Protein AF-A0A7C7DWD0-F1 (afdb_monomer_lite)

Secondary structure (DSSP, 8-state):
----HHHHHHHHHTT-S-EEE---TTTPPPHHHHHHHHHHHHTTS-EEE-SSHHHHHHHHHHH--TT--PPP-S-HHHHHHHH---HHHHHHHTSTTTTT--------PPP--PPPPPPPP-

pLDDT: mean 82.31, std 11.05, range [47.09, 96.12]

Foldseek 3Di:
DDDPLLVVLLVVLVPDQAAEFEFFLEPTDDSVVSQVVSCVRNPPRHYHYDHFLLVSVVVVVVVDDDPDDDDDDDDPRSVCRNPPPDPVVNVCSSDPCSVVPDPPDDDDDDDDDDDDDDDDDD

Radius of gyration: 23.22 Å; chains: 1; bounding box: 42×67×56 Å

Structure (mmCIF, N/CA/C/O backbone):
data_AF-A0A7C7DWD0-F1
#
_entry.id   AF-A0A7C7DWD0-F1
#
loop_
_atom_site.group_PDB
_atom_site.id
_atom_site.type_symbol
_atom_site.label_atom_id
_atom_site.label_alt_id
_atom_site.label_comp_id
_atom_site.label_asym_id
_atom_site.label_entity_id
_atom_site.label_seq_id
_atom_site.pdbx_PDB_ins_code
_atom_site.Cartn_x
_atom_site.Cartn_y
_atom_site.Cartn_z
_atom_site.occupancy
_atom_site.B_iso_or_equiv
_atom_site.auth_seq_id
_atom_site.auth_comp_id
_atom_site.auth_asym_id
_atom_site.auth_atom_id
_atom_site.pdbx_PDB_model_num
ATOM 1 N N . GLY A 1 1 ? -5.994 15.196 -11.862 1.00 47.09 1 GLY A N 1
ATOM 2 C CA . GLY A 1 1 ? -7.014 15.554 -10.860 1.00 47.09 1 GLY A CA 1
ATOM 3 C C . GLY A 1 1 ? -6.362 15.665 -9.500 1.00 47.09 1 GLY A C 1
ATOM 4 O O . GLY A 1 1 ? -5.448 14.896 -9.220 1.00 47.09 1 GLY A O 1
ATOM 5 N N . GLN A 1 2 ? -6.784 16.633 -8.691 1.00 49.53 2 GLN A N 1
ATOM 6 C CA . GLN A 1 2 ? -6.284 16.826 -7.330 1.00 49.53 2 GLN A CA 1
ATOM 7 C C . GLN A 1 2 ? -6.712 15.622 -6.474 1.00 49.53 2 GLN A C 1
ATOM 9 O O . GLN A 1 2 ? -7.898 15.301 -6.403 1.00 49.53 2 GLN A O 1
ATOM 14 N N . ARG A 1 3 ? -5.754 14.892 -5.894 1.00 60.66 3 ARG A N 1
ATOM 15 C CA . ARG A 1 3 ? -6.048 13.749 -5.019 1.00 60.66 3 ARG A CA 1
ATOM 16 C C . ARG A 1 3 ? -6.438 14.303 -3.649 1.00 60.66 3 ARG A C 1
ATOM 18 O O . ARG A 1 3 ? -5.576 14.775 -2.922 1.00 60.66 3 ARG A O 1
ATOM 25 N N . ILE A 1 4 ? -7.732 14.297 -3.331 1.00 66.38 4 ILE A N 1
ATOM 26 C CA . ILE A 1 4 ? -8.248 14.771 -2.040 1.00 66.38 4 ILE A CA 1
ATOM 27 C C . ILE A 1 4 ? -8.166 13.611 -1.042 1.00 66.38 4 ILE A C 1
ATOM 29 O O . ILE A 1 4 ? -9.080 12.787 -0.960 1.00 66.38 4 ILE A O 1
ATOM 33 N N . SER A 1 5 ? -7.059 13.539 -0.302 1.00 64.56 5 SER A N 1
ATOM 34 C CA . SER A 1 5 ? -6.785 12.517 0.718 1.00 64.56 5 SER A CA 1
ATOM 35 C C . SER A 1 5 ? -7.916 12.417 1.753 1.00 64.56 5 SER A C 1
ATOM 37 O O . SER A 1 5 ? -8.351 11.320 2.096 1.00 64.56 5 SER A O 1
ATOM 39 N N . THR A 1 6 ? -8.497 13.551 2.154 1.00 65.00 6 THR A N 1
ATOM 40 C CA . THR A 1 6 ? -9.557 13.616 3.177 1.00 65.00 6 THR A CA 1
ATOM 41 C C . THR A 1 6 ? -10.833 12.849 2.833 1.00 65.00 6 THR A C 1
ATOM 43 O O . THR A 1 6 ? -11.448 12.268 3.725 1.00 65.00 6 THR A O 1
ATOM 46 N N . LYS A 1 7 ? -11.235 12.797 1.556 1.00 69.69 7 LYS A N 1
ATOM 47 C CA . LYS A 1 7 ? -12.441 12.060 1.136 1.00 69.69 7 LYS A CA 1
ATOM 48 C C . LYS A 1 7 ? -12.209 10.552 1.080 1.00 69.69 7 LYS A C 1
ATOM 50 O O . LYS A 1 7 ? -13.097 9.792 1.445 1.00 69.69 7 LYS A O 1
ATOM 55 N N . VAL A 1 8 ? -11.028 10.133 0.628 1.00 71.25 8 VAL A N 1
ATOM 56 C CA . VAL A 1 8 ? -10.692 8.712 0.458 1.00 71.25 8 VAL A CA 1
ATOM 57 C C . VAL A 1 8 ? -10.480 8.044 1.813 1.00 71.25 8 VAL A C 1
ATOM 59 O O . VAL A 1 8 ? -11.021 6.970 2.055 1.00 71.25 8 VAL A O 1
ATOM 62 N N . PHE A 1 9 ? -9.737 8.687 2.717 1.00 74.50 9 PHE A N 1
ATOM 63 C CA . PHE A 1 9 ? -9.398 8.080 4.004 1.00 74.50 9 PHE A CA 1
ATOM 64 C C . PHE A 1 9 ? -10.551 8.089 5.006 1.00 74.50 9 PHE A C 1
ATOM 66 O O . PHE A 1 9 ? -10.645 7.163 5.804 1.00 74.50 9 PHE A O 1
ATOM 73 N N . ARG A 1 10 ? -11.475 9.060 4.937 1.00 76.50 10 ARG A N 1
ATOM 74 C CA . ARG A 1 10 ? -12.649 9.077 5.825 1.00 76.50 10 ARG A CA 1
ATOM 75 C C . ARG A 1 10 ? -13.534 7.843 5.634 1.00 76.50 10 ARG A C 1
ATOM 77 O O . ARG A 1 10 ? -13.985 7.284 6.616 1.00 76.50 10 ARG A O 1
ATOM 84 N N . ALA A 1 11 ? -13.727 7.384 4.397 1.00 78.94 11 ALA A N 1
ATOM 85 C CA . ALA A 1 11 ? -14.502 6.169 4.133 1.00 78.94 11 ALA A CA 1
ATOM 86 C C . ALA A 1 11 ? -13.836 4.892 4.685 1.00 78.94 11 ALA A C 1
ATOM 88 O O . ALA A 1 11 ? -14.510 3.894 4.908 1.00 78.94 11 ALA A O 1
ATOM 89 N N . LEU A 1 12 ? -12.514 4.917 4.889 1.00 76.75 12 LEU A N 1
ATOM 90 C CA . LEU A 1 12 ? -11.762 3.801 5.465 1.00 76.75 12 LEU A CA 1
ATOM 91 C C . LEU A 1 12 ? -11.698 3.870 6.995 1.00 76.75 12 LEU A C 1
ATOM 93 O O . LEU A 1 12 ? -11.500 2.839 7.628 1.00 76.75 12 LEU A O 1
ATOM 97 N N . ALA A 1 13 ? -11.876 5.058 7.579 1.00 78.38 13 ALA A N 1
ATOM 98 C CA . ALA A 1 13 ? -11.802 5.272 9.021 1.00 78.38 13 ALA A CA 1
ATOM 99 C C . ALA A 1 13 ? -12.823 4.422 9.793 1.00 78.38 13 ALA A C 1
ATOM 101 O O . ALA A 1 13 ? -12.511 3.939 10.869 1.00 78.38 13 ALA A O 1
ATOM 102 N N . ASP A 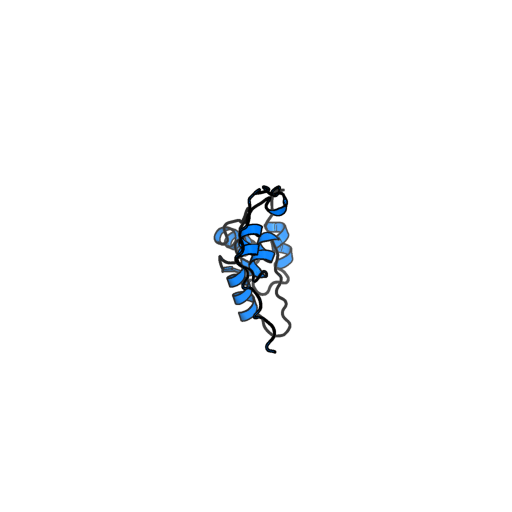1 14 ? -14.003 4.169 9.228 1.00 81.12 14 ASP A N 1
ATOM 103 C CA . ASP A 1 14 ? -15.057 3.430 9.937 1.00 81.12 14 ASP A CA 1
ATOM 104 C C . ASP A 1 14 ? -14.861 1.902 9.914 1.00 81.12 14 ASP A C 1
ATOM 106 O O . ASP A 1 14 ? -15.524 1.182 10.657 1.00 81.12 14 ASP A O 1
ATOM 110 N N . ILE A 1 15 ? -13.974 1.388 9.053 1.00 85.00 15 ILE A N 1
ATOM 111 C CA . ILE A 1 15 ? -13.825 -0.058 8.800 1.00 85.00 15 ILE A CA 1
ATOM 112 C C . ILE A 1 15 ? -12.405 -0.586 9.025 1.00 85.00 15 ILE A C 1
ATOM 114 O O . ILE A 1 15 ? -12.197 -1.798 9.070 1.00 85.00 15 ILE A O 1
ATOM 118 N N . ALA A 1 16 ? -11.407 0.294 9.113 1.00 88.38 16 ALA A N 1
ATOM 119 C CA . ALA A 1 16 ? -10.013 -0.110 9.210 1.00 88.38 16 ALA A CA 1
ATOM 120 C C . ALA A 1 16 ? -9.591 -0.340 10.666 1.00 88.38 16 ALA A C 1
ATOM 122 O O . ALA A 1 16 ? -9.608 0.572 11.484 1.00 88.38 16 ALA A O 1
ATOM 123 N N . HIS A 1 17 ? -9.093 -1.539 10.964 1.00 91.00 17 HIS A N 1
ATOM 124 C CA . HIS A 1 17 ? -8.448 -1.833 12.250 1.00 91.00 17 HIS A CA 1
ATOM 125 C C . HIS A 1 17 ? -7.001 -1.320 12.318 1.00 91.00 17 HIS A C 1
ATOM 127 O O . HI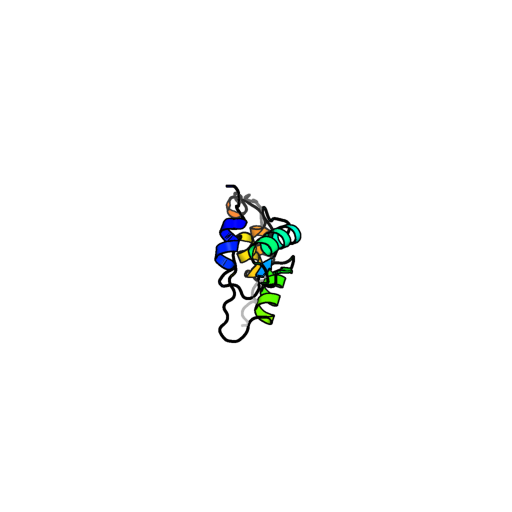S A 1 17 ? -6.463 -1.064 13.390 1.00 91.00 17 HIS A O 1
ATOM 133 N N . THR A 1 18 ? -6.327 -1.213 11.172 1.00 93.56 18 THR A N 1
ATOM 134 C CA . THR A 1 18 ? -4.956 -0.705 11.031 1.00 93.56 18 THR A CA 1
ATOM 135 C C . THR A 1 18 ? -4.766 -0.221 9.599 1.00 93.56 18 THR A C 1
ATOM 137 O O . THR A 1 18 ? -5.235 -0.862 8.657 1.00 93.56 18 THR A O 1
ATOM 140 N N . ILE A 1 19 ? -4.054 0.890 9.421 1.00 93.62 19 ILE A N 1
ATOM 141 C CA . ILE A 1 19 ? -3.688 1.422 8.106 1.00 93.62 19 ILE A CA 1
ATOM 142 C C . ILE A 1 19 ? -2.171 1.364 7.958 1.00 93.62 19 ILE A C 1
ATOM 144 O O . ILE A 1 19 ? -1.431 1.842 8.814 1.00 93.62 19 ILE A O 1
ATOM 148 N N . ILE A 1 20 ? -1.697 0.804 6.846 1.00 95.06 20 ILE A N 1
ATOM 149 C CA . ILE A 1 20 ? -0.278 0.806 6.486 1.00 95.06 20 ILE A CA 1
ATOM 150 C C . ILE A 1 20 ? -0.102 1.688 5.256 1.00 95.06 20 ILE A C 1
ATOM 152 O O . ILE A 1 20 ? -0.628 1.393 4.183 1.00 95.06 20 ILE A O 1
ATOM 156 N N . VAL A 1 21 ? 0.639 2.778 5.416 1.00 94.12 21 VAL A N 1
ATOM 157 C CA . VAL A 1 21 ? 0.968 3.703 4.333 1.00 94.12 21 VAL A CA 1
ATOM 158 C C . VAL A 1 21 ? 2.281 3.273 3.682 1.00 94.12 21 VAL A C 1
ATOM 160 O O . VAL A 1 21 ? 3.259 2.964 4.365 1.00 94.12 21 VAL A O 1
ATOM 163 N N . THR A 1 22 ? 2.307 3.265 2.350 1.00 93.81 22 THR A N 1
ATOM 164 C CA . THR A 1 22 ? 3.472 2.866 1.555 1.00 93.81 22 THR A CA 1
ATOM 165 C C . THR A 1 22 ? 3.674 3.765 0.338 1.00 93.81 22 THR A C 1
ATOM 167 O O . THR A 1 22 ? 2.847 4.636 0.055 1.00 93.81 22 THR A O 1
ATOM 170 N N . SER A 1 23 ? 4.802 3.595 -0.353 1.00 88.00 23 SER A N 1
ATOM 171 C CA . SER A 1 23 ? 5.147 4.379 -1.538 1.00 88.00 23 SER A CA 1
ATOM 172 C C . SER A 1 23 ? 4.514 3.811 -2.814 1.00 88.00 23 SER A C 1
ATOM 174 O O . SER A 1 23 ? 3.954 2.717 -2.841 1.00 88.00 23 SER A O 1
ATOM 176 N N . ALA A 1 24 ? 4.593 4.580 -3.898 1.00 84.06 24 ALA A N 1
ATOM 177 C CA . ALA A 1 24 ? 4.308 4.111 -5.249 1.00 84.06 24 ALA A CA 1
ATOM 178 C C . ALA A 1 24 ? 5.406 4.634 -6.176 1.00 84.06 24 ALA A C 1
ATOM 180 O O . ALA A 1 24 ? 5.793 5.799 -6.053 1.00 84.06 24 ALA A O 1
ATOM 181 N N . SER A 1 25 ? 5.878 3.812 -7.114 1.00 74.31 25 SER A N 1
ATOM 182 C CA . SER A 1 25 ? 6.954 4.193 -8.046 1.00 74.31 25 SER A CA 1
ATOM 183 C C . SER A 1 25 ? 6.632 5.431 -8.881 1.00 74.31 25 SER A C 1
ATOM 185 O O . SER A 1 25 ? 7.484 6.297 -9.057 1.00 74.31 25 SER A O 1
ATOM 187 N N . PHE A 1 26 ? 5.400 5.543 -9.386 1.00 70.88 26 PHE A N 1
ATOM 188 C CA . PHE A 1 26 ? 5.005 6.639 -10.265 1.00 70.88 26 PHE A CA 1
ATOM 189 C C . PHE A 1 26 ? 4.089 7.646 -9.568 1.00 70.88 26 PHE A C 1
ATOM 191 O O . PHE A 1 26 ? 2.980 7.311 -9.137 1.00 70.88 26 PHE A O 1
ATOM 198 N N . LYS A 1 27 ? 4.532 8.913 -9.502 1.00 71.38 27 LYS A N 1
ATOM 199 C CA . LYS A 1 27 ? 3.806 10.023 -8.847 1.00 71.38 27 LYS A CA 1
ATOM 200 C C . LYS A 1 27 ? 3.332 9.652 -7.430 1.00 71.38 27 LYS A C 1
ATOM 202 O O . LYS A 1 27 ? 2.216 10.007 -7.024 1.00 71.38 27 LYS A O 1
ATOM 207 N N . GLY A 1 28 ? 4.152 8.874 -6.722 1.00 73.06 28 GLY A N 1
ATOM 208 C CA . GLY A 1 28 ? 3.958 8.558 -5.315 1.00 73.06 28 GLY A CA 1
ATOM 209 C C . GLY A 1 28 ? 4.111 9.812 -4.463 1.00 73.06 28 GLY A C 1
ATOM 210 O O . GLY A 1 28 ? 4.847 10.732 -4.814 1.00 73.06 28 GLY A O 1
ATOM 211 N N . GLN A 1 29 ? 3.376 9.856 -3.359 1.00 81.12 29 GLN A N 1
ATOM 212 C CA . GLN A 1 29 ? 3.612 10.838 -2.307 1.00 81.12 29 GLN A CA 1
ATOM 213 C C . GLN A 1 29 ? 4.549 10.220 -1.273 1.00 81.12 29 GLN A C 1
ATOM 215 O O . GLN A 1 29 ? 4.587 8.997 -1.139 1.00 81.12 29 GLN A O 1
ATOM 220 N N . ASP A 1 30 ? 5.280 11.060 -0.546 1.00 86.31 30 ASP A N 1
ATOM 221 C CA . ASP A 1 30 ? 6.082 10.606 0.587 1.00 86.31 30 ASP A CA 1
ATOM 222 C C . ASP A 1 30 ? 5.180 9.890 1.618 1.00 86.31 30 ASP A C 1
ATOM 224 O O . ASP A 1 30 ? 4.236 10.509 2.130 1.00 86.31 30 ASP A O 1
ATOM 228 N N . PRO A 1 31 ? 5.440 8.604 1.930 1.00 88.88 31 PRO A N 1
ATOM 229 C CA . PRO A 1 31 ? 4.656 7.848 2.901 1.00 88.88 31 PRO A CA 1
ATOM 230 C C . PRO A 1 31 ? 4.580 8.507 4.280 1.00 88.88 31 PRO A C 1
ATOM 232 O O . PRO A 1 31 ? 3.536 8.424 4.927 1.00 88.88 31 PRO A O 1
ATOM 235 N N . ALA A 1 32 ? 5.640 9.190 4.728 1.00 89.56 32 ALA A N 1
ATOM 236 C CA . ALA A 1 32 ? 5.642 9.864 6.026 1.00 89.56 32 ALA A CA 1
ATOM 237 C C . ALA A 1 32 ? 4.641 11.029 6.051 1.00 89.56 32 ALA A C 1
ATOM 239 O O . ALA A 1 32 ? 3.844 11.151 6.980 1.00 89.56 32 ALA A O 1
ATOM 240 N N . ARG A 1 33 ? 4.610 11.834 4.984 1.00 88.31 33 ARG A N 1
ATOM 241 C CA . ARG A 1 33 ? 3.632 12.918 4.828 1.00 88.31 33 ARG A CA 1
ATOM 242 C C . ARG A 1 33 ? 2.197 12.393 4.772 1.00 88.31 33 ARG A C 1
ATOM 244 O O . ARG A 1 33 ? 1.326 12.925 5.455 1.00 88.31 33 ARG A O 1
ATOM 251 N N . VAL A 1 34 ? 1.953 11.340 3.989 1.00 88.00 34 VAL A N 1
ATOM 252 C CA . VAL A 1 34 ? 0.614 10.736 3.880 1.00 88.00 34 VAL A CA 1
ATOM 253 C C . VAL A 1 34 ? 0.163 10.167 5.225 1.00 88.00 34 VAL A C 1
ATOM 255 O O . VAL A 1 34 ? -1.000 10.317 5.581 1.00 88.00 34 VAL A O 1
ATOM 258 N N . ARG A 1 35 ? 1.064 9.565 6.007 1.00 90.88 35 ARG A N 1
ATOM 259 C CA . ARG A 1 35 ? 0.753 9.068 7.353 1.00 90.88 35 ARG A CA 1
ATOM 260 C C . ARG A 1 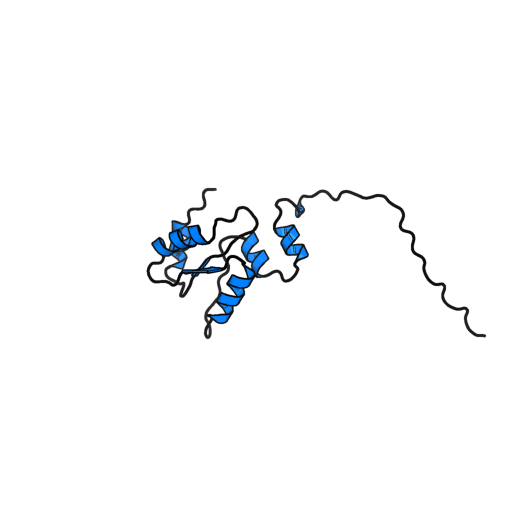35 ? 0.256 10.177 8.280 1.00 90.88 35 ARG A C 1
ATOM 262 O O . ARG A 1 35 ? -0.742 9.959 8.958 1.00 90.88 35 ARG A O 1
ATOM 269 N N . GLU A 1 36 ? 0.902 11.341 8.300 1.00 89.69 36 GLU A N 1
ATOM 270 C CA . GLU A 1 36 ? 0.449 12.463 9.138 1.00 89.69 36 GLU A CA 1
ATOM 271 C C . GLU A 1 36 ? -0.928 12.988 8.695 1.00 89.69 36 GLU A C 1
ATOM 273 O O . GLU A 1 36 ? -1.794 13.230 9.537 1.00 89.69 36 GLU A O 1
ATOM 278 N N . GLU A 1 37 ? -1.184 13.067 7.383 1.00 87.88 37 GLU A N 1
ATOM 279 C CA . GLU A 1 37 ? -2.513 13.415 6.855 1.00 87.88 37 GLU A CA 1
ATOM 280 C C . GLU A 1 37 ? -3.581 12.389 7.264 1.00 87.88 37 GLU A C 1
ATOM 282 O O . GLU A 1 37 ? -4.663 12.764 7.718 1.00 87.88 37 GLU A O 1
ATOM 287 N N . VAL A 1 38 ? -3.279 11.093 7.132 1.00 87.44 38 VAL A N 1
ATOM 288 C CA . VAL A 1 38 ? -4.192 9.997 7.493 1.00 87.44 38 VAL A CA 1
ATOM 289 C C . VAL A 1 38 ? -4.473 10.004 8.988 1.00 87.44 38 VAL A C 1
ATOM 291 O O . VAL A 1 38 ? -5.634 9.921 9.378 1.00 87.44 38 VAL A O 1
ATOM 294 N N . LYS A 1 39 ? -3.442 10.151 9.826 1.00 89.00 39 LYS A N 1
ATOM 295 C CA . LYS A 1 39 ? -3.572 10.162 11.288 1.00 89.00 39 LYS A CA 1
ATOM 296 C C . LYS A 1 39 ? -4.523 11.261 11.769 1.00 89.00 39 LYS A C 1
ATOM 298 O O . LYS A 1 39 ? -5.332 11.017 12.656 1.00 89.00 39 LYS A O 1
ATOM 303 N N . GLY A 1 40 ? -4.495 12.435 11.133 1.00 85.88 40 GLY A N 1
ATOM 304 C CA . GLY A 1 40 ? -5.441 13.519 11.422 1.00 85.88 40 GLY A CA 1
ATOM 305 C C . GLY A 1 40 ? -6.901 13.214 11.052 1.00 85.88 40 GLY A C 1
ATOM 306 O O . GLY A 1 40 ? -7.801 13.902 11.526 1.00 85.88 40 GLY A O 1
ATOM 307 N N . ILE A 1 41 ? -7.152 12.202 10.214 1.00 86.06 41 ILE A N 1
ATOM 308 C CA . ILE A 1 41 ? -8.490 11.818 9.738 1.00 86.06 41 ILE A CA 1
ATOM 309 C C . ILE A 1 41 ? -9.042 10.620 10.515 1.00 86.06 41 ILE A C 1
ATOM 311 O O . ILE A 1 41 ? -10.233 10.595 10.810 1.00 86.06 41 ILE A O 1
ATOM 315 N N . VAL A 1 42 ? -8.197 9.625 10.804 1.00 86.06 42 VAL A N 1
ATOM 316 C CA . VAL A 1 42 ? -8.626 8.313 11.326 1.00 86.06 42 VAL A CA 1
ATOM 317 C C . VAL A 1 42 ? -8.560 8.196 12.851 1.00 86.06 42 VAL A C 1
ATOM 319 O O . VAL A 1 42 ? -8.966 7.178 13.402 1.00 86.06 42 VAL A O 1
ATOM 322 N N . GLY A 1 43 ? -8.067 9.230 13.539 1.00 83.75 43 GLY A N 1
ATOM 323 C CA . GLY A 1 43 ? -8.038 9.287 15.000 1.00 83.75 43 GLY A CA 1
ATOM 324 C C . GLY A 1 43 ? -7.132 8.216 15.609 1.00 83.75 43 GLY A C 1
ATOM 325 O O . GLY A 1 43 ? -5.928 8.201 15.351 1.00 83.75 43 GLY A O 1
ATOM 326 N N . ASP A 1 44 ? -7.721 7.332 16.415 1.00 87.12 44 ASP A N 1
ATOM 327 C CA . ASP A 1 44 ? -7.000 6.337 17.222 1.00 87.12 44 ASP A CA 1
ATOM 328 C C . ASP A 1 44 ? -6.559 5.091 16.437 1.00 87.12 44 ASP A C 1
ATOM 330 O O . ASP A 1 44 ? -5.831 4.247 16.966 1.00 87.12 44 ASP A O 1
ATOM 334 N N . ILE A 1 45 ? -6.965 4.961 15.169 1.00 90.94 45 ILE A N 1
ATOM 335 C CA . ILE A 1 45 ? -6.574 3.821 14.333 1.00 90.94 45 ILE A CA 1
ATOM 336 C C . ILE A 1 45 ? -5.053 3.837 14.119 1.00 90.94 45 ILE A C 1
ATOM 338 O O . ILE A 1 45 ? -4.505 4.845 13.660 1.00 90.94 45 ILE A O 1
ATOM 342 N N . PRO A 1 46 ? -4.342 2.723 14.382 1.00 92.75 46 PRO A N 1
ATOM 343 C CA . PRO A 1 46 ? -2.911 2.634 14.132 1.00 92.75 46 PRO A CA 1
ATOM 344 C C . PRO A 1 46 ? -2.564 2.919 12.665 1.00 92.75 46 PRO A C 1
ATOM 346 O O . PRO A 1 46 ? -3.026 2.225 11.757 1.00 92.75 46 PRO A O 1
ATOM 349 N N . VAL A 1 47 ? -1.701 3.917 12.443 1.00 93.62 47 VAL A N 1
ATOM 350 C CA . VAL A 1 47 ? -1.157 4.254 11.118 1.00 93.62 47 VAL A CA 1
ATOM 351 C C . VAL A 1 47 ? 0.341 3.958 11.082 1.00 93.62 47 VAL A C 1
ATOM 353 O O . VAL A 1 47 ? 1.162 4.696 11.646 1.00 93.62 47 VAL A O 1
ATOM 356 N N . LEU A 1 48 ? 0.691 2.865 10.409 1.00 94.62 48 LEU A N 1
ATOM 357 C CA . LEU A 1 48 ? 2.061 2.402 10.207 1.00 94.62 48 LEU A CA 1
ATOM 358 C C . LEU A 1 48 ? 2.611 2.904 8.869 1.00 94.62 48 LEU A C 1
ATOM 360 O O . LEU A 1 48 ? 1.857 3.230 7.952 1.00 94.62 48 LEU A O 1
ATOM 364 N N . VAL A 1 49 ? 3.936 2.922 8.745 1.00 94.81 49 VAL A N 1
ATOM 365 C CA . VAL A 1 49 ? 4.627 3.240 7.491 1.00 94.81 49 VAL A CA 1
ATOM 366 C C . VAL A 1 49 ? 5.549 2.090 7.120 1.00 94.81 49 VAL A C 1
ATOM 368 O O . VAL A 1 49 ? 6.345 1.640 7.941 1.00 94.81 49 VAL A O 1
ATOM 371 N N . ALA A 1 50 ? 5.464 1.652 5.869 1.00 93.94 50 ALA A N 1
ATOM 372 C CA . ALA A 1 50 ? 6.425 0.752 5.247 1.00 93.94 50 ALA A CA 1
ATOM 373 C C . ALA A 1 50 ? 6.745 1.301 3.857 1.00 93.94 50 ALA A C 1
ATOM 375 O O . ALA A 1 50 ? 5.865 1.370 3.005 1.00 93.94 50 ALA A O 1
ATOM 376 N N . PHE A 1 51 ? 7.984 1.727 3.616 1.00 88.81 51 PHE A N 1
ATOM 377 C CA . PHE A 1 51 ? 8.337 2.435 2.380 1.00 88.81 51 PHE A CA 1
ATOM 378 C C . PHE A 1 51 ? 8.233 1.557 1.130 1.00 88.81 51 PHE A C 1
ATOM 380 O O . PHE A 1 51 ? 7.972 2.077 0.050 1.00 88.81 51 PHE A O 1
ATOM 387 N N . GLU A 1 52 ? 8.358 0.239 1.272 1.00 89.75 52 GLU A N 1
ATOM 388 C CA . GLU A 1 52 ? 8.214 -0.706 0.167 1.00 89.75 52 GLU A CA 1
ATOM 389 C C . GLU A 1 52 ? 6.828 -1.377 0.170 1.00 89.75 52 GLU A C 1
ATOM 391 O O . GLU A 1 52 ? 6.452 -1.977 1.183 1.00 89.75 52 GLU A O 1
ATOM 396 N N . PRO A 1 53 ? 6.089 -1.384 -0.958 1.00 92.81 53 PRO A N 1
ATOM 397 C CA . PRO A 1 53 ? 4.758 -2.000 -1.033 1.00 92.81 53 PRO A CA 1
ATOM 398 C C . PRO A 1 53 ? 4.725 -3.478 -0.632 1.00 92.81 53 PRO A C 1
ATOM 400 O O . PRO A 1 53 ? 3.795 -3.939 0.029 1.00 92.81 53 PRO A O 1
ATOM 403 N N . GLN A 1 54 ? 5.771 -4.235 -0.972 1.00 92.06 54 GLN A N 1
ATOM 404 C CA . GLN A 1 54 ? 5.872 -5.647 -0.595 1.00 92.06 54 GLN A CA 1
ATOM 405 C C . GLN A 1 54 ? 6.099 -5.823 0.904 1.00 92.06 54 GLN A C 1
ATOM 407 O O . GLN A 1 54 ? 5.549 -6.742 1.510 1.00 92.06 54 GLN A O 1
ATOM 412 N N . GLN A 1 55 ? 6.902 -4.947 1.512 1.00 93.75 55 GLN A N 1
ATOM 413 C CA . GLN A 1 55 ? 7.073 -4.934 2.958 1.00 93.75 55 GLN A CA 1
ATOM 414 C C . GLN A 1 55 ? 5.748 -4.596 3.641 1.00 93.75 55 GLN A C 1
ATOM 416 O O . GLN A 1 55 ? 5.362 -5.312 4.560 1.00 93.75 55 GLN A O 1
ATOM 421 N N . ALA A 1 56 ? 5.015 -3.599 3.138 1.00 95.62 56 ALA A N 1
ATOM 422 C CA . ALA A 1 56 ? 3.696 -3.234 3.648 1.00 95.62 56 ALA A CA 1
ATOM 423 C C . ALA A 1 56 ? 2.716 -4.418 3.614 1.00 95.62 56 ALA A C 1
ATOM 425 O O . ALA A 1 56 ? 2.068 -4.709 4.620 1.00 95.62 56 ALA A O 1
ATOM 426 N N . LEU A 1 57 ? 2.657 -5.154 2.497 1.00 96.12 57 LEU A N 1
ATOM 427 C CA . LEU A 1 57 ? 1.806 -6.341 2.374 1.00 96.12 57 LEU A CA 1
ATOM 428 C C . LEU A 1 57 ? 2.242 -7.476 3.314 1.00 96.12 57 LEU A C 1
ATOM 430 O O . LEU A 1 57 ? 1.390 -8.121 3.925 1.00 96.12 57 LEU A O 1
ATOM 434 N N . ARG A 1 58 ? 3.551 -7.724 3.466 1.00 95.44 58 ARG A N 1
ATOM 435 C CA . ARG A 1 58 ? 4.054 -8.715 4.435 1.00 95.44 58 ARG A CA 1
ATOM 436 C C . ARG A 1 58 ? 3.671 -8.338 5.865 1.00 95.44 58 ARG A C 1
ATOM 438 O O . ARG A 1 58 ? 3.204 -9.199 6.605 1.00 95.44 58 ARG A O 1
ATOM 445 N N . THR A 1 59 ? 3.812 -7.065 6.232 1.00 95.69 59 THR A N 1
ATOM 446 C CA . THR A 1 59 ? 3.398 -6.563 7.546 1.00 95.69 59 THR A CA 1
ATOM 447 C C . THR A 1 59 ? 1.891 -6.719 7.743 1.00 95.69 59 THR A C 1
ATOM 449 O O . THR A 1 59 ? 1.483 -7.266 8.763 1.00 95.69 59 THR A O 1
ATOM 452 N N . ALA A 1 60 ? 1.064 -6.350 6.758 1.00 95.94 60 ALA A N 1
ATOM 453 C CA . ALA A 1 60 ? -0.387 -6.546 6.828 1.00 95.94 60 ALA A CA 1
ATOM 454 C C . ALA A 1 60 ? -0.754 -8.020 7.070 1.00 95.94 60 ALA A C 1
ATOM 456 O O . ALA A 1 60 ? -1.526 -8.316 7.975 1.00 95.94 60 ALA A O 1
ATOM 457 N N . ARG A 1 61 ? -0.135 -8.951 6.332 1.00 95.75 61 ARG A N 1
ATOM 458 C CA . ARG A 1 61 ? -0.341 -10.399 6.515 1.00 95.75 61 ARG A CA 1
ATOM 459 C C . ARG A 1 61 ? 0.092 -10.903 7.888 1.00 95.75 61 ARG A C 1
ATOM 461 O O . ARG A 1 61 ? -0.545 -11.796 8.423 1.00 95.75 61 ARG A O 1
ATOM 468 N N . SER A 1 62 ? 1.159 -10.345 8.459 1.00 95.31 62 SER A N 1
ATOM 469 C CA . SER A 1 62 ? 1.606 -10.721 9.808 1.00 95.31 62 SER A CA 1
ATOM 470 C C . SER A 1 62 ? 0.688 -10.207 10.922 1.00 95.31 62 SER A C 1
ATOM 472 O O . SER A 1 62 ? 0.679 -10.774 12.011 1.00 95.31 62 SER A O 1
ATOM 474 N N . LEU A 1 63 ? -0.060 -9.130 10.659 1.00 93.62 63 LEU A N 1
ATOM 475 C CA . LEU A 1 63 ? -1.004 -8.534 11.605 1.00 93.62 63 LEU A CA 1
ATOM 476 C C . LEU A 1 63 ? -2.415 -9.119 11.486 1.00 93.62 63 LEU A C 1
ATOM 478 O O . LEU A 1 63 ? -3.156 -9.058 12.462 1.00 93.62 63 LEU A O 1
ATOM 482 N N . GLN A 1 64 ? -2.763 -9.668 10.319 1.00 93.12 64 GLN A N 1
ATOM 483 C CA . GLN A 1 64 ? -4.073 -10.236 10.003 1.00 93.12 64 GLN A CA 1
ATOM 484 C C . GLN A 1 64 ? -4.444 -11.379 10.957 1.00 93.12 64 GLN A C 1
ATOM 486 O O . GLN A 1 64 ? -3.647 -12.293 11.194 1.00 93.12 64 GLN A O 1
ATOM 491 N N . ARG A 1 65 ? -5.672 -11.353 11.480 1.00 90.31 65 ARG A N 1
ATOM 492 C CA . ARG A 1 65 ? -6.219 -12.380 12.380 1.00 90.31 65 ARG A CA 1
ATOM 493 C C . ARG A 1 65 ? -7.524 -12.950 11.837 1.00 90.31 65 ARG A C 1
ATOM 495 O O . ARG A 1 65 ? -8.371 -12.207 11.359 1.00 90.31 65 ARG A O 1
ATOM 502 N N . GLY A 1 66 ? -7.711 -14.264 11.982 1.00 89.19 66 GLY A N 1
ATOM 503 C CA . GLY A 1 66 ? -8.962 -14.942 11.620 1.00 89.19 66 GLY A CA 1
ATOM 504 C C . GLY A 1 66 ? -9.434 -14.587 10.207 1.00 89.19 66 GLY A C 1
ATOM 505 O O . GLY A 1 66 ? -8.670 -14.717 9.254 1.00 89.19 66 GLY A O 1
ATOM 506 N N . ASP A 1 67 ? -10.669 -14.095 10.111 1.00 89.94 67 ASP A N 1
ATOM 507 C CA . ASP A 1 67 ? -11.348 -13.756 8.853 1.00 89.94 67 ASP A CA 1
ATOM 508 C C . ASP A 1 67 ? -11.199 -12.275 8.443 1.00 89.94 67 ASP A C 1
ATOM 510 O O . ASP A 1 67 ? -11.972 -11.759 7.632 1.00 89.94 67 ASP A O 1
ATOM 514 N N . GLU A 1 68 ? -10.223 -11.553 9.003 1.00 92.56 68 GLU A N 1
ATOM 515 C CA . GLU A 1 68 ? -9.930 -10.174 8.600 1.00 92.56 68 GLU A CA 1
ATOM 516 C C . GLU A 1 68 ? -9.525 -10.092 7.121 1.00 92.56 68 GLU A C 1
ATOM 518 O O . GLU A 1 68 ? -8.878 -10.984 6.575 1.00 92.56 68 GLU A O 1
ATOM 523 N N . VAL A 1 69 ? -9.853 -8.980 6.462 1.00 93.12 69 VAL A N 1
ATOM 524 C CA . VAL A 1 69 ? -9.552 -8.760 5.040 1.00 93.12 69 VAL A CA 1
ATOM 525 C C . VAL A 1 69 ? -8.460 -7.707 4.886 1.00 93.12 69 VAL A C 1
ATOM 527 O O . VAL A 1 69 ? -8.514 -6.641 5.497 1.00 93.12 69 VAL A O 1
ATOM 530 N N . ILE A 1 70 ? -7.487 -7.975 4.011 1.00 94.88 70 ILE A N 1
ATOM 531 C CA . ILE A 1 70 ? -6.476 -6.992 3.604 1.00 94.88 70 ILE A CA 1
ATOM 532 C C . ILE A 1 70 ? -6.960 -6.270 2.347 1.00 94.88 70 ILE A C 1
ATOM 534 O O . ILE A 1 70 ? -7.160 -6.889 1.302 1.00 94.88 70 ILE A O 1
ATOM 538 N N . ILE A 1 71 ? -7.088 -4.946 2.432 1.00 93.00 71 ILE A N 1
ATOM 539 C CA . ILE A 1 71 ? -7.462 -4.088 1.304 1.00 93.00 71 ILE A CA 1
ATOM 540 C C . ILE A 1 71 ? -6.216 -3.363 0.787 1.00 93.00 71 ILE A C 1
ATOM 542 O O . ILE A 1 71 ? -5.589 -2.590 1.508 1.00 93.00 71 ILE A O 1
ATOM 546 N N . LEU A 1 72 ? -5.876 -3.575 -0.487 1.00 92.88 72 LEU A N 1
ATOM 547 C CA . LEU A 1 72 ? -4.819 -2.843 -1.192 1.00 92.88 72 LEU A CA 1
ATOM 548 C C . LEU A 1 72 ? -5.452 -1.749 -2.061 1.00 92.88 72 LEU A C 1
ATOM 550 O O . LEU A 1 72 ? -6.242 -2.047 -2.954 1.00 92.88 72 LEU A O 1
ATOM 554 N N . THR A 1 73 ? -5.123 -0.478 -1.813 1.00 89.31 73 THR A N 1
ATOM 555 C CA . THR A 1 73 ? -5.749 0.657 -2.516 1.00 89.31 73 THR A CA 1
ATOM 556 C C . THR A 1 73 ? -4.844 1.891 -2.611 1.00 89.31 73 THR A C 1
ATOM 558 O O . THR A 1 73 ? -3.792 1.962 -1.987 1.00 89.31 73 THR A O 1
ATOM 561 N N . GLY A 1 74 ? -5.253 2.884 -3.404 1.00 85.62 74 GLY A N 1
ATOM 562 C CA . GLY A 1 74 ? -4.609 4.200 -3.510 1.00 85.62 74 GLY A CA 1
ATOM 563 C C . GLY A 1 74 ? -3.749 4.404 -4.761 1.00 85.62 74 GLY A C 1
ATOM 564 O O . GLY A 1 74 ? -3.602 5.537 -5.222 1.00 85.62 74 GLY A O 1
ATOM 565 N N . SER A 1 75 ? -3.221 3.336 -5.364 1.00 86.25 75 SER A N 1
ATOM 566 C CA . SER A 1 75 ? -2.483 3.412 -6.632 1.00 86.25 75 SER A CA 1
ATOM 567 C C . SER A 1 75 ? -2.411 2.051 -7.317 1.00 86.25 75 SER A C 1
ATOM 569 O O . SER A 1 75 ? -2.018 1.069 -6.694 1.00 86.25 75 SER A O 1
ATOM 571 N N . THR A 1 76 ? -2.716 2.002 -8.616 1.00 86.44 76 THR A N 1
ATOM 572 C CA . THR A 1 76 ? -2.518 0.796 -9.437 1.00 86.44 76 THR A CA 1
ATOM 573 C C . THR A 1 76 ? -1.048 0.391 -9.508 1.00 86.44 76 THR A C 1
ATOM 575 O O . THR A 1 76 ? -0.755 -0.798 -9.479 1.00 86.44 76 THR A O 1
ATOM 578 N N . TYR A 1 77 ? -0.126 1.362 -9.517 1.00 85.81 77 TYR A N 1
ATOM 579 C CA . TYR A 1 77 ? 1.314 1.101 -9.450 1.00 85.81 77 TYR A CA 1
ATOM 580 C C . TYR A 1 77 ? 1.701 0.439 -8.126 1.00 85.81 77 TYR A C 1
ATOM 582 O O . TYR A 1 77 ? 2.421 -0.546 -8.130 1.00 85.81 77 TYR A O 1
ATOM 590 N N . MET A 1 78 ? 1.173 0.925 -6.997 1.00 89.88 78 MET A N 1
ATOM 591 C CA . MET A 1 78 ? 1.457 0.331 -5.685 1.00 89.88 78 MET A CA 1
ATOM 592 C C . MET A 1 78 ? 0.900 -1.093 -5.577 1.00 89.88 78 MET A C 1
ATOM 594 O O . MET A 1 78 ? 1.603 -1.986 -5.111 1.00 89.88 78 MET A O 1
ATOM 598 N N . ILE A 1 79 ? -0.341 -1.310 -6.036 1.00 91.25 79 ILE A N 1
ATOM 599 C CA . ILE A 1 79 ? -0.991 -2.631 -6.022 1.00 91.25 79 ILE A CA 1
ATOM 600 C C . ILE A 1 79 ? -0.171 -3.634 -6.836 1.00 91.25 79 ILE A C 1
ATOM 602 O O . ILE A 1 79 ? 0.074 -4.745 -6.371 1.00 91.25 79 ILE A O 1
ATOM 606 N N . GLU A 1 80 ? 0.284 -3.229 -8.022 1.00 88.75 80 GLU A N 1
ATOM 607 C CA . GLU A 1 80 ? 1.181 -4.043 -8.834 1.00 88.75 80 GLU A CA 1
ATOM 608 C C . GLU A 1 80 ? 2.463 -4.355 -8.056 1.00 88.75 80 GLU A C 1
ATOM 610 O O . GLU A 1 80 ? 2.790 -5.527 -7.876 1.00 88.75 80 GLU A O 1
ATOM 615 N N . GLN A 1 81 ? 3.134 -3.330 -7.518 1.00 88.31 81 GLN A N 1
ATOM 616 C CA . GLN A 1 81 ? 4.429 -3.492 -6.856 1.00 88.31 81 GLN A CA 1
ATOM 617 C C . GLN A 1 81 ? 4.344 -4.409 -5.632 1.00 88.31 81 GLN A C 1
ATOM 619 O O . GLN A 1 81 ? 5.308 -5.110 -5.316 1.00 88.31 81 GLN A O 1
ATOM 624 N N . ALA A 1 82 ? 3.204 -4.408 -4.939 1.00 92.75 82 ALA A N 1
ATOM 625 C CA . ALA A 1 82 ? 2.947 -5.273 -3.796 1.00 92.75 82 ALA A CA 1
ATOM 626 C C . ALA A 1 82 ? 2.726 -6.741 -4.198 1.00 92.75 82 ALA A C 1
ATOM 628 O O . ALA A 1 82 ? 3.137 -7.636 -3.458 1.00 92.75 82 ALA A O 1
ATOM 629 N N . LEU A 1 83 ? 2.071 -6.990 -5.337 1.00 92.31 83 LEU A N 1
ATOM 630 C CA . LEU A 1 83 ? 1.582 -8.318 -5.719 1.00 92.31 83 LEU A CA 1
ATOM 631 C C . LEU A 1 83 ? 2.435 -9.027 -6.772 1.00 92.31 83 LEU A C 1
ATOM 633 O O . LEU A 1 83 ? 2.466 -10.257 -6.769 1.00 92.31 83 LEU A O 1
ATOM 637 N N . ASN A 1 84 ? 3.111 -8.302 -7.665 1.00 88.81 84 ASN A N 1
ATOM 638 C CA . ASN A 1 84 ? 3.864 -8.926 -8.745 1.00 88.81 84 ASN A CA 1
ATOM 639 C C . ASN A 1 84 ? 5.179 -9.522 -8.211 1.00 88.81 84 ASN A C 1
ATOM 641 O O . ASN A 1 84 ? 6.028 -8.771 -7.712 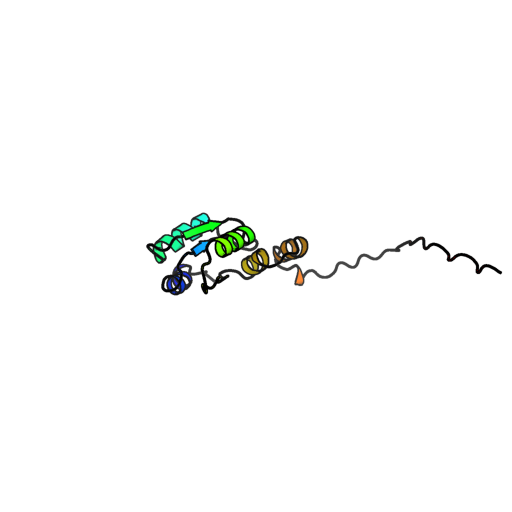1.00 88.81 84 ASN A O 1
ATOM 645 N N . PRO A 1 85 ? 5.389 -10.849 -8.310 1.00 80.00 85 PRO A N 1
ATOM 646 C CA . PRO A 1 85 ? 6.631 -11.479 -7.877 1.00 80.00 85 PRO A CA 1
ATOM 647 C C . PRO A 1 85 ? 7.818 -11.162 -8.799 1.00 80.00 85 PRO A C 1
ATOM 649 O O . PRO A 1 85 ? 8.952 -11.153 -8.315 1.00 80.00 85 PRO A O 1
ATOM 652 N N . ASP A 1 86 ? 7.582 -10.836 -10.072 1.00 83.94 86 ASP A N 1
ATOM 653 C CA . ASP A 1 86 ? 8.618 -10.629 -11.087 1.00 83.94 86 ASP A CA 1
ATOM 654 C C . ASP A 1 86 ? 9.305 -9.250 -10.943 1.00 83.94 86 ASP A C 1
ATOM 656 O O . ASP A 1 86 ? 8.672 -8.210 -11.156 1.00 83.94 86 ASP A O 1
ATOM 660 N N . PRO A 1 87 ? 10.608 -9.198 -10.598 1.00 76.12 87 PRO A N 1
ATOM 661 C CA . PRO A 1 87 ? 11.334 -7.938 -10.440 1.00 76.12 87 PRO A CA 1
ATOM 662 C C . PRO A 1 87 ? 11.440 -7.101 -11.719 1.00 76.12 87 PRO A C 1
ATOM 664 O O . PRO A 1 87 ? 11.450 -5.870 -11.636 1.00 76.12 87 PRO A O 1
ATOM 667 N N . TYR A 1 88 ? 11.515 -7.744 -12.883 1.00 78.19 88 TYR A N 1
ATOM 668 C CA . TYR A 1 88 ? 11.647 -7.078 -14.174 1.00 78.19 88 TYR A CA 1
ATOM 669 C C . TYR A 1 88 ? 10.333 -6.407 -14.574 1.00 78.19 88 TYR A C 1
ATOM 671 O O . TYR A 1 88 ? 10.315 -5.221 -14.908 1.00 78.19 88 TYR A O 1
ATOM 679 N N . LEU A 1 89 ? 9.211 -7.115 -14.433 1.00 73.62 89 LEU A N 1
ATOM 680 C CA . LEU A 1 89 ? 7.892 -6.543 -14.718 1.00 73.62 89 LEU A CA 1
ATOM 681 C C . LEU A 1 89 ? 7.532 -5.395 -13.766 1.00 73.62 89 LEU A C 1
ATOM 683 O O . LEU A 1 89 ? 6.924 -4.416 -14.207 1.00 73.62 89 LEU A O 1
ATOM 687 N N . ARG A 1 90 ? 7.966 -5.456 -12.498 1.00 74.06 90 ARG A N 1
ATOM 688 C CA . ARG A 1 90 ? 7.849 -4.323 -11.561 1.00 74.06 90 ARG A CA 1
ATOM 689 C C . ARG A 1 90 ? 8.653 -3.111 -12.029 1.00 74.06 90 ARG A C 1
ATOM 691 O O . ARG A 1 90 ? 8.161 -1.985 -11.962 1.00 74.06 90 ARG A O 1
ATOM 698 N N . HIS A 1 91 ? 9.884 -3.331 -12.499 1.00 74.75 91 HIS A N 1
ATOM 699 C CA . HIS A 1 91 ? 10.737 -2.264 -13.022 1.00 74.75 91 HIS A CA 1
ATOM 700 C C . HIS A 1 91 ? 10.113 -1.607 -14.257 1.00 74.75 91 HIS A C 1
ATOM 702 O O . HIS A 1 91 ? 9.980 -0.384 -14.291 1.00 74.75 91 HIS A O 1
ATOM 708 N N . MET A 1 92 ? 9.647 -2.395 -15.227 1.00 72.44 92 MET A N 1
ATOM 709 C CA . MET A 1 92 ? 8.939 -1.862 -16.395 1.00 72.44 92 MET A CA 1
ATOM 710 C C . MET A 1 92 ? 7.678 -1.096 -15.982 1.00 72.44 92 MET A C 1
ATOM 712 O O . MET A 1 92 ? 7.469 0.041 -16.399 1.00 72.44 92 MET A O 1
ATOM 716 N N . SER A 1 93 ? 6.878 -1.671 -15.079 1.00 69.69 93 SER A N 1
ATOM 717 C CA . SER A 1 93 ? 5.630 -1.065 -14.601 1.00 69.69 93 SER A CA 1
ATOM 718 C C . SER A 1 93 ? 5.826 0.221 -13.802 1.00 69.69 93 SER A C 1
ATOM 720 O O . SER A 1 93 ? 4.890 1.010 -13.706 1.00 69.69 93 SER A O 1
ATOM 722 N N . ALA A 1 94 ? 7.023 0.474 -13.270 1.00 69.50 94 ALA A N 1
ATOM 723 C CA . ALA A 1 94 ? 7.372 1.725 -12.605 1.00 69.50 94 ALA A CA 1
ATOM 724 C C . ALA A 1 94 ? 7.563 2.913 -13.568 1.00 69.50 94 ALA A C 1
ATOM 726 O O . ALA A 1 94 ? 7.553 4.060 -13.115 1.00 69.50 94 ALA A O 1
ATOM 727 N N . HIS A 1 95 ? 7.698 2.663 -14.873 1.00 69.00 95 HIS A N 1
ATOM 728 C CA . HIS A 1 95 ? 7.926 3.690 -15.886 1.00 69.00 95 HIS A CA 1
ATOM 729 C C . HIS A 1 95 ? 6.637 3.978 -16.660 1.00 69.00 95 HIS A C 1
ATOM 731 O O . HIS A 1 95 ? 5.967 3.082 -17.167 1.00 69.00 95 HIS A O 1
ATOM 737 N N . PHE A 1 96 ? 6.246 5.248 -16.757 1.00 62.72 96 PHE A N 1
ATOM 738 C CA . PHE A 1 96 ? 5.091 5.618 -17.571 1.00 62.72 96 PHE A CA 1
ATOM 739 C C . PHE A 1 96 ? 5.400 5.400 -19.054 1.00 62.72 96 PHE A C 1
ATOM 741 O O . PHE A 1 96 ? 6.446 5.823 -19.530 1.00 62.72 96 PHE A O 1
ATOM 748 N N . GLY A 1 97 ? 4.467 4.787 -19.784 1.00 64.69 97 GLY A N 1
ATOM 749 C CA . GLY A 1 97 ? 4.599 4.613 -21.229 1.00 64.69 97 GLY A CA 1
ATOM 750 C C . GLY A 1 97 ? 5.376 3.374 -21.670 1.00 64.69 97 GLY A C 1
ATOM 751 O O . GLY A 1 97 ? 5.513 3.199 -22.867 1.00 64.69 97 GLY A O 1
ATOM 752 N N . TRP A 1 98 ? 5.787 2.462 -20.779 1.00 64.75 98 TRP A N 1
ATOM 753 C CA . TRP A 1 98 ? 6.467 1.217 -21.190 1.00 64.75 98 TRP A CA 1
ATOM 754 C C . TRP A 1 98 ? 5.627 0.343 -22.141 1.00 64.75 98 TRP A C 1
ATOM 756 O O . TRP A 1 98 ? 6.155 -0.350 -22.996 1.00 64.75 98 TRP A O 1
ATOM 766 N N . ARG A 1 99 ? 4.290 0.384 -22.019 1.00 65.31 99 ARG A N 1
ATOM 767 C CA . ARG A 1 99 ? 3.361 -0.281 -22.960 1.00 65.31 99 ARG A CA 1
ATOM 768 C C . ARG A 1 99 ? 3.165 0.489 -24.269 1.00 65.31 99 ARG A C 1
ATOM 770 O O . ARG A 1 99 ? 2.530 -0.021 -25.181 1.00 65.31 99 ARG A O 1
ATOM 777 N N . MET A 1 100 ? 3.626 1.734 -24.296 1.00 69.88 100 MET A N 1
ATOM 778 C CA . MET A 1 100 ? 3.551 2.661 -25.423 1.00 69.88 100 MET A CA 1
ATOM 779 C C . MET A 1 100 ? 4.925 2.835 -26.085 1.00 69.88 100 MET A C 1
ATOM 781 O O . MET A 1 100 ? 5.021 3.586 -27.050 1.00 69.88 100 MET A O 1
ATOM 785 N N . GLU A 1 101 ? 5.978 2.189 -25.566 1.00 63.06 101 GLU A N 1
ATOM 786 C CA . GLU A 1 101 ? 7.269 2.117 -26.241 1.00 63.06 101 GLU A CA 1
ATOM 787 C C . GLU A 1 101 ? 7.070 1.349 -27.543 1.00 63.06 101 GLU A C 1
ATOM 789 O O . GLU A 1 101 ? 6.703 0.171 -27.550 1.00 63.06 101 GLU A O 1
ATOM 794 N N . GLU A 1 102 ? 7.273 2.043 -28.660 1.00 60.25 102 GLU A N 1
ATOM 795 C CA . GLU A 1 102 ? 7.320 1.397 -29.959 1.00 60.25 102 GLU A CA 1
ATOM 796 C C . GLU A 1 102 ? 8.531 0.459 -29.981 1.00 60.25 102 GLU A C 1
ATOM 798 O O . GLU A 1 102 ? 9.641 0.899 -29.666 1.00 60.25 102 GLU A O 1
ATOM 803 N N . PRO A 1 103 ? 8.357 -0.823 -30.347 1.00 62.78 103 PRO A N 1
ATOM 804 C CA . PRO A 1 103 ? 9.474 -1.743 -30.427 1.00 62.78 103 PRO A CA 1
ATOM 805 C C . PRO A 1 103 ? 10.529 -1.186 -31.384 1.00 62.78 103 PRO A C 1
ATOM 807 O O . PRO A 1 103 ? 10.300 -1.061 -32.588 1.00 62.78 103 PRO A O 1
ATOM 810 N N . HIS A 1 104 ? 11.707 -0.865 -30.856 1.00 63.53 104 HIS A N 1
ATOM 811 C CA . HIS A 1 104 ? 12.857 -0.531 -31.681 1.00 63.53 104 HIS A CA 1
ATOM 812 C C . HIS A 1 104 ? 13.354 -1.832 -32.318 1.00 63.53 104 HIS A C 1
ATOM 814 O O . HIS A 1 104 ? 13.973 -2.670 -31.661 1.00 63.53 104 HIS A O 1
ATOM 820 N N . VAL A 1 105 ? 13.019 -2.050 -33.591 1.00 67.88 105 VAL A N 1
ATOM 821 C CA . VAL A 1 105 ? 13.458 -3.237 -34.331 1.00 67.88 105 VAL A CA 1
ATOM 822 C C . VAL A 1 105 ? 14.978 -3.187 -34.478 1.00 67.88 105 VAL A C 1
ATOM 824 O O . VAL A 1 105 ? 15.517 -2.346 -35.193 1.00 67.88 105 VAL A O 1
ATOM 827 N N . ALA A 1 106 ? 15.674 -4.107 -33.816 1.00 68.12 106 ALA A N 1
ATOM 828 C CA . ALA A 1 106 ? 17.083 -4.360 -34.071 1.00 68.12 106 ALA A CA 1
ATOM 829 C C . ALA A 1 106 ? 17.208 -5.395 -35.199 1.00 68.12 106 ALA A C 1
ATOM 831 O O . ALA A 1 106 ? 16.880 -6.568 -35.021 1.00 68.12 106 ALA A O 1
ATOM 832 N N . THR A 1 107 ? 17.675 -4.969 -36.371 1.00 70.06 107 THR A N 1
ATOM 833 C CA . THR A 1 107 ? 18.039 -5.872 -37.475 1.00 70.06 107 THR A CA 1
ATOM 834 C C . THR A 1 107 ? 19.467 -6.375 -37.289 1.00 70.06 107 THR A C 1
ATOM 836 O O . THR A 1 107 ? 20.396 -5.578 -37.171 1.00 70.06 107 THR A O 1
ATOM 839 N N . GLY A 1 108 ? 19.659 -7.694 -37.298 1.00 79.75 108 GLY A N 1
ATOM 840 C CA . GLY A 1 108 ? 20.975 -8.320 -37.196 1.00 79.75 108 GLY A CA 1
ATOM 841 C C . GLY A 1 108 ? 20.937 -9.811 -37.529 1.00 79.75 108 GLY A C 1
ATOM 842 O O . GLY A 1 108 ? 19.867 -10.413 -37.603 1.00 79.75 108 GLY A O 1
ATOM 843 N N . THR A 1 109 ? 22.111 -10.405 -37.734 1.00 83.56 109 THR A N 1
ATOM 844 C CA . THR A 1 109 ? 22.263 -11.834 -38.041 1.00 83.56 109 THR A CA 1
ATOM 845 C C . THR A 1 109 ? 22.653 -12.594 -36.778 1.00 83.56 109 THR A C 1
ATOM 847 O O . THR A 1 109 ? 23.678 -12.295 -36.167 1.00 83.56 109 THR A O 1
ATOM 850 N N . VAL A 1 110 ? 21.864 -13.599 -36.393 1.00 83.56 110 VAL A N 1
ATOM 851 C CA . VAL A 1 110 ? 22.212 -14.513 -35.295 1.00 83.56 110 VAL A CA 1
ATOM 852 C C . VAL A 1 110 ? 22.955 -15.721 -35.869 1.00 83.56 110 VAL A C 1
ATOM 854 O O . VAL A 1 110 ? 22.411 -16.449 -36.696 1.00 83.56 110 VAL A O 1
ATOM 857 N N . HIS A 1 111 ? 24.187 -15.958 -35.413 1.00 84.06 111 HIS A N 1
ATOM 858 C CA . HIS A 1 111 ? 24.938 -17.178 -35.718 1.00 84.06 111 HIS A CA 1
ATOM 859 C C . HIS A 1 111 ? 24.788 -18.188 -34.577 1.00 84.06 111 HIS A C 1
ATOM 861 O O . HIS A 1 111 ? 25.191 -17.923 -33.447 1.00 84.06 111 HIS A O 1
ATOM 867 N N . LEU A 1 112 ? 24.225 -19.358 -34.885 1.00 83.94 112 LEU A N 1
ATOM 868 C CA . LEU A 1 112 ? 24.069 -20.474 -33.951 1.00 83.94 112 LEU A CA 1
ATOM 869 C C . LEU A 1 112 ? 24.888 -21.663 -34.454 1.00 83.94 112 LEU A C 1
ATOM 871 O O . LEU A 1 112 ? 24.658 -22.157 -35.557 1.00 83.94 112 LEU A O 1
ATOM 875 N N . ASN A 1 113 ? 25.815 -22.151 -33.631 1.00 86.31 113 ASN A N 1
ATOM 876 C CA . ASN A 1 113 ? 26.513 -23.406 -33.893 1.00 86.31 113 ASN A CA 1
ATOM 877 C C . ASN A 1 113 ? 25.683 -24.554 -33.316 1.00 86.31 113 ASN A C 1
ATOM 879 O O . ASN A 1 113 ? 25.681 -24.777 -32.107 1.00 86.31 113 ASN A O 1
ATOM 883 N N . LEU A 1 114 ? 24.967 -25.272 -34.181 1.00 84.81 114 LEU A N 1
ATOM 884 C CA . LEU A 1 114 ? 24.217 -26.462 -33.787 1.00 84.81 114 LEU A CA 1
ATOM 885 C C . LEU A 1 114 ? 25.090 -27.716 -33.950 1.00 84.81 114 LEU A C 1
ATOM 887 O O . LEU A 1 114 ? 25.708 -27.892 -35.006 1.00 84.81 114 LEU A O 1
ATOM 891 N N . PRO A 1 115 ? 25.150 -28.606 -32.942 1.00 85.38 115 PRO A N 1
ATOM 892 C CA . PRO A 1 115 ? 25.856 -29.872 -33.077 1.00 85.38 115 PRO A CA 1
ATOM 893 C C . PRO A 1 115 ? 25.160 -30.750 -34.122 1.00 85.38 115 PRO A C 1
ATOM 895 O O . PRO A 1 115 ? 23.934 -30.871 -34.139 1.00 85.38 115 PRO A O 1
ATOM 898 N N . LYS A 1 116 ? 25.945 -31.385 -34.998 1.00 84.31 116 LYS A N 1
ATOM 899 C CA . LYS A 1 116 ? 25.407 -32.381 -35.929 1.00 84.31 116 LYS A CA 1
ATOM 900 C C . LYS A 1 116 ? 25.068 -33.664 -35.159 1.00 84.31 116 LYS A C 1
ATOM 902 O O . LYS A 1 116 ? 25.894 -34.100 -34.354 1.00 84.31 116 LYS A O 1
ATOM 907 N N . PRO A 1 117 ? 23.903 -34.287 -35.405 1.00 82.94 117 PRO A N 1
ATOM 908 C CA . PRO A 1 117 ? 23.614 -35.605 -34.858 1.00 82.94 117 PRO A CA 1
ATOM 909 C C . PRO A 1 117 ? 24.645 -36.625 -35.360 1.00 82.94 117 PRO A C 1
ATOM 911 O O . PRO A 1 117 ? 25.143 -36.520 -36.486 1.00 82.94 117 PRO A O 1
ATOM 914 N N . ALA A 1 118 ? 24.983 -37.594 -34.508 1.00 81.88 118 ALA A N 1
ATOM 915 C CA . ALA A 1 118 ? 25.922 -38.652 -34.854 1.00 81.88 118 ALA A CA 1
ATOM 916 C C . ALA A 1 118 ? 25.384 -39.499 -36.028 1.00 81.88 118 ALA A C 1
ATOM 918 O O . ALA A 1 118 ? 24.167 -39.683 -36.138 1.00 81.88 118 ALA A O 1
ATOM 919 N N . PRO A 1 119 ? 26.262 -40.030 -36.900 1.00 79.88 119 PRO A N 1
ATOM 920 C CA . PRO A 1 119 ? 25.851 -40.977 -37.929 1.00 79.88 119 PRO A CA 1
ATOM 921 C C . PRO A 1 119 ? 25.165 -42.195 -37.290 1.00 79.88 119 PRO A C 1
ATOM 923 O O . PRO A 1 119 ? 25.597 -42.629 -36.219 1.00 79.88 119 PRO A O 1
ATOM 926 N N . PRO A 1 120 ? 24.134 -42.778 -37.927 1.00 75.06 120 PRO A N 1
ATOM 927 C CA . PRO A 1 120 ? 23.548 -44.020 -37.442 1.00 75.06 120 PRO A CA 1
ATOM 928 C C . PRO A 1 120 ? 24.616 -45.123 -37.430 1.00 75.06 120 PRO A C 1
ATOM 930 O O . PRO A 1 120 ? 25.323 -45.321 -38.422 1.00 75.06 120 PRO A O 1
ATOM 933 N N . LEU A 1 121 ? 24.743 -45.819 -36.297 1.00 71.38 121 LEU A N 1
ATOM 934 C CA . LEU A 1 121 ? 25.579 -47.014 -36.176 1.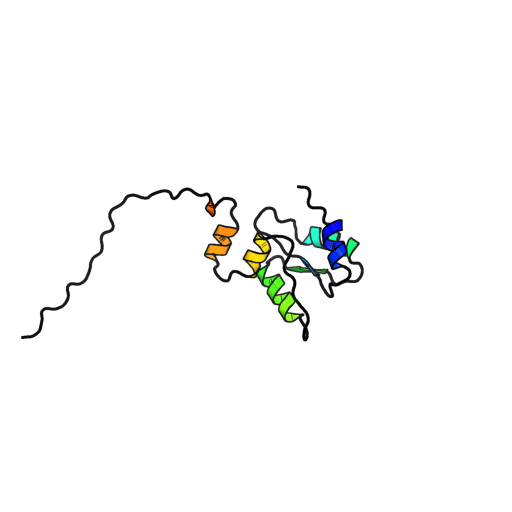00 71.38 121 LEU A CA 1
ATOM 935 C C . LEU A 1 121 ? 25.014 -48.090 -37.120 1.00 71.38 121 LEU A C 1
ATOM 937 O O . LEU A 1 121 ? 23.809 -48.341 -37.102 1.00 71.38 121 LEU A O 1
ATOM 941 N N . ARG A 1 122 ? 25.874 -48.655 -37.975 1.00 62.88 122 ARG A N 1
ATOM 942 C CA . ARG A 1 122 ? 25.549 -49.791 -38.852 1.00 62.88 122 ARG A CA 1
ATOM 943 C 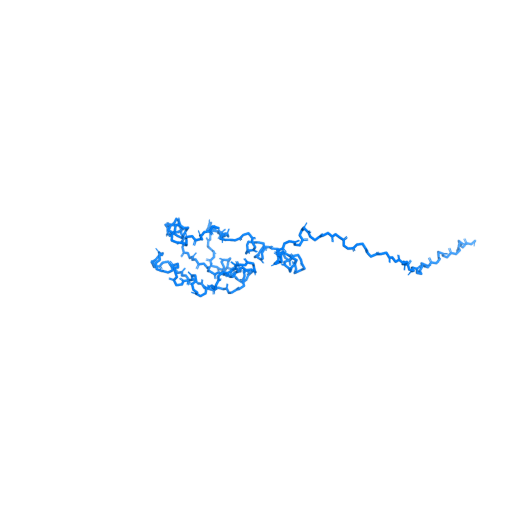C . ARG A 1 122 ? 25.666 -51.107 -38.105 1.00 62.88 122 ARG A C 1
ATOM 945 O O . ARG A 1 122 ? 26.596 -51.205 -37.274 1.00 62.88 122 ARG A O 1
#

Sequence (122 aa):
GQRISTKVFRALADIAHTIIVTSASFKGQDPARVREEVKGIVGDIPVLVAFEPQQALRTARSLQRGDEVIILTGSTYMIEQALNPDPYLRHMSAHFGWRMEEPHVATGTVHLNLPKPAPPLR